Protein AF-A0A535N607-F1 (afdb_monomer)

Mean predicted aligned error: 2.24 Å

Nearest PDB structures (foldseek):
  7bgn-assembly1_A  TM=3.311E-01  e=8.252E+00  Medicago truncatula

Foldseek 3Di:
DLPVVLVVQLVVLLVLLCVLLNPQLVVCCVVPRLVRSQQVQLQVQLVVCCVPPNPVCSVVSSVLSNVLSVVCVVPVDSVVSSVVSSVVVSVVVVVD

Secondary structure (DSSP, 8-state):
-HHHHHHHHHHHHHHHHIIIIIIIHHHHHHHH-HHHHHHHHHHHHHHHHHHHH-TTTHHHHHHHHHHHHHHHHHHS-SHHHHHHHHHHHHHHHTT-

Radius of gyration: 13.16 Å; Cα contacts (8 Å, |Δi|>4): 99; chains: 1; bounding box: 34×26×31 Å

Structure (mmCIF, N/CA/C/O backbone):
data_AF-A0A535N607-F1
#
_entry.id   AF-A0A535N607-F1
#
loop_
_atom_site.group_PDB
_atom_site.id
_atom_site.type_symbol
_atom_site.label_atom_id
_atom_site.label_alt_id
_atom_site.label_comp_id
_atom_site.label_asym_id
_atom_site.label_entity_id
_atom_site.label_seq_id
_atom_site.pdbx_PDB_ins_code
_atom_site.Cartn_x
_atom_site.Cartn_y
_atom_site.Cartn_z
_atom_site.occupancy
_atom_site.B_iso_or_equiv
_atom_site.auth_seq_id
_atom_site.auth_comp_id
_atom_site.auth_asym_id
_atom_site.auth_atom_id
_atom_site.pdbx_PDB_model_num
ATOM 1 N N . ALA A 1 1 ? 15.916 9.781 -16.769 1.00 85.62 1 ALA A N 1
ATOM 2 C CA . ALA A 1 1 ? 14.623 9.063 -16.761 1.00 85.62 1 ALA A CA 1
ATOM 3 C C . ALA A 1 1 ? 14.151 8.734 -15.343 1.00 85.62 1 ALA A C 1
ATOM 5 O O . ALA A 1 1 ? 13.016 9.057 -15.033 1.00 85.62 1 ALA A O 1
ATOM 6 N N . PHE A 1 2 ? 15.008 8.174 -14.477 1.00 93.25 2 PHE A N 1
ATOM 7 C CA . PHE A 1 2 ? 14.617 7.750 -13.125 1.00 93.25 2 PHE A CA 1
ATOM 8 C C . PHE A 1 2 ? 14.002 8.857 -12.254 1.00 93.25 2 PHE A C 1
ATOM 10 O O . PHE A 1 2 ? 12.887 8.685 -11.798 1.00 93.25 2 PHE A O 1
ATOM 17 N N . LEU A 1 3 ? 14.665 10.006 -12.059 1.00 96.56 3 LEU A N 1
ATOM 18 C CA . LEU A 1 3 ? 14.168 11.054 -11.146 1.00 96.56 3 LEU A CA 1
ATOM 19 C C . LEU A 1 3 ? 12.723 11.530 -11.413 1.00 96.56 3 LEU A C 1
ATOM 21 O O . LEU A 1 3 ? 11.932 11.517 -10.471 1.00 96.56 3 LEU A O 1
ATOM 25 N N . PRO A 1 4 ? 12.332 11.929 -12.644 1.00 96.69 4 PRO A N 1
ATOM 26 C CA . PRO A 1 4 ? 10.947 12.330 -12.898 1.00 96.69 4 PRO A CA 1
ATOM 27 C C . PRO A 1 4 ? 9.958 11.170 -12.715 1.00 96.69 4 PRO A C 1
ATOM 29 O O . PRO A 1 4 ? 8.871 11.383 -12.189 1.00 96.69 4 PRO A O 1
ATOM 32 N N . TRP A 1 5 ? 10.339 9.942 -13.081 1.00 96.44 5 TRP A N 1
ATOM 33 C CA . TRP A 1 5 ? 9.516 8.756 -12.836 1.00 96.44 5 TRP A CA 1
ATOM 34 C C . TRP A 1 5 ? 9.356 8.470 -11.333 1.00 96.44 5 TRP A C 1
ATOM 36 O O . TRP A 1 5 ? 8.241 8.265 -10.868 1.00 96.44 5 TRP A O 1
ATOM 46 N N . ALA A 1 6 ? 10.442 8.543 -10.563 1.00 97.38 6 ALA A N 1
ATOM 47 C CA . ALA A 1 6 ? 10.481 8.273 -9.129 1.00 97.38 6 ALA A CA 1
ATOM 48 C C . ALA A 1 6 ? 9.618 9.265 -8.340 1.00 97.38 6 ALA A C 1
ATOM 50 O O . ALA A 1 6 ? 8.941 8.871 -7.391 1.00 97.38 6 ALA A O 1
ATOM 51 N N . ALA A 1 7 ? 9.603 10.536 -8.756 1.00 98.25 7 ALA A N 1
ATOM 52 C CA . ALA A 1 7 ? 8.733 11.557 -8.183 1.00 98.25 7 ALA A CA 1
ATOM 53 C C . ALA A 1 7 ? 7.246 11.277 -8.465 1.00 98.25 7 ALA A C 1
ATOM 55 O O . ALA A 1 7 ? 6.418 11.415 -7.567 1.00 98.25 7 ALA A O 1
ATOM 56 N N . ILE A 1 8 ? 6.907 10.851 -9.689 1.00 98.19 8 ILE A N 1
ATOM 57 C CA . ILE A 1 8 ? 5.533 10.468 -10.046 1.00 98.19 8 ILE A CA 1
ATOM 58 C C . ILE A 1 8 ? 5.108 9.216 -9.273 1.00 98.19 8 ILE A C 1
ATOM 60 O O . ILE A 1 8 ? 4.022 9.213 -8.705 1.00 98.19 8 ILE A O 1
ATOM 64 N N . ALA A 1 9 ? 5.963 8.194 -9.193 1.00 97.25 9 ALA A N 1
ATOM 65 C CA . ALA A 1 9 ? 5.696 6.980 -8.423 1.00 97.25 9 ALA A CA 1
ATOM 66 C C . ALA A 1 9 ? 5.433 7.306 -6.944 1.00 97.25 9 ALA A C 1
ATOM 68 O O . ALA A 1 9 ? 4.409 6.911 -6.403 1.00 97.25 9 ALA A O 1
ATOM 69 N N . ALA A 1 10 ? 6.269 8.144 -6.320 1.00 98.56 10 ALA A N 1
ATOM 70 C CA . ALA A 1 10 ? 6.060 8.581 -4.938 1.00 98.56 10 ALA A CA 1
ATOM 71 C C . ALA A 1 10 ? 4.732 9.338 -4.742 1.00 98.56 10 ALA A C 1
ATOM 73 O O . ALA A 1 10 ? 4.045 9.159 -3.730 1.00 98.56 10 ALA A O 1
ATOM 74 N N . LEU A 1 11 ? 4.349 10.180 -5.708 1.00 98.75 11 LEU A N 1
ATOM 75 C CA . LEU A 1 11 ? 3.062 10.876 -5.692 1.00 98.75 11 LEU A CA 1
ATOM 76 C C . LEU A 1 11 ? 1.893 9.886 -5.790 1.00 98.75 11 LEU A C 1
ATOM 78 O O . LEU A 1 11 ? 0.960 9.973 -4.992 1.00 98.75 11 LEU A O 1
ATOM 82 N N . VAL A 1 12 ? 1.951 8.940 -6.730 1.00 98.44 12 VAL A N 1
ATOM 83 C CA . VAL A 1 12 ? 0.918 7.914 -6.933 1.00 98.44 12 VAL A CA 1
ATOM 84 C C . VAL A 1 12 ? 0.798 7.022 -5.699 1.00 98.44 12 VAL A C 1
ATOM 86 O O . VAL A 1 12 ? -0.291 6.935 -5.137 1.00 98.44 12 VAL A O 1
ATOM 89 N N . ALA A 1 13 ? 1.907 6.487 -5.186 1.00 98.50 13 ALA A N 1
ATOM 90 C CA . ALA A 1 13 ? 1.938 5.694 -3.960 1.00 98.50 13 ALA A CA 1
ATOM 91 C C . ALA A 1 13 ? 1.318 6.453 -2.775 1.00 98.50 13 ALA A C 1
ATOM 93 O O . ALA A 1 13 ? 0.526 5.905 -2.008 1.00 98.50 13 ALA A O 1
ATOM 94 N N . THR A 1 14 ? 1.603 7.751 -2.640 1.00 98.81 14 THR A N 1
ATOM 95 C CA . THR A 1 14 ? 0.998 8.587 -1.592 1.00 98.81 14 THR A CA 1
ATOM 96 C C . THR A 1 14 ? -0.518 8.728 -1.761 1.00 98.81 14 THR A C 1
ATOM 98 O O . THR A 1 14 ? -1.255 8.663 -0.770 1.00 98.81 14 THR A O 1
ATOM 101 N N . LEU A 1 15 ? -1.005 8.915 -2.991 1.00 98.81 15 LEU A N 1
ATOM 102 C CA . LEU A 1 15 ? -2.438 9.017 -3.290 1.00 98.81 15 LEU A CA 1
ATOM 103 C C . LEU A 1 15 ? -3.167 7.692 -3.047 1.00 98.81 15 LEU A C 1
ATOM 105 O O . LEU A 1 15 ? -4.246 7.687 -2.444 1.00 98.81 15 LEU A O 1
ATOM 109 N N . GLU A 1 16 ? -2.569 6.577 -3.456 1.00 98.75 16 GLU A N 1
ATOM 110 C CA . GLU A 1 16 ? -3.098 5.236 -3.218 1.00 98.75 16 GLU A CA 1
ATOM 111 C C . GLU A 1 16 ? -3.184 4.934 -1.724 1.00 98.75 16 GLU A C 1
ATOM 113 O O . GLU A 1 16 ? -4.252 4.583 -1.221 1.00 98.75 16 GLU A O 1
ATOM 118 N N . GLU A 1 17 ? -2.112 5.173 -0.968 1.00 98.81 17 GLU A N 1
ATOM 119 C CA . GLU A 1 17 ? -2.104 4.911 0.470 1.00 98.81 17 GLU A CA 1
ATOM 120 C C . GLU A 1 17 ? -3.030 5.860 1.240 1.00 98.81 17 GLU A C 1
ATOM 122 O O . GLU A 1 17 ? -3.681 5.458 2.208 1.00 98.81 17 GLU A O 1
ATOM 127 N N . THR A 1 18 ? -3.185 7.106 0.795 1.00 98.88 18 THR A N 1
ATOM 128 C CA . THR A 1 18 ? -4.168 8.030 1.381 1.00 98.88 18 THR A CA 1
ATOM 129 C C . THR A 1 18 ? -5.601 7.572 1.112 1.00 98.88 18 THR A C 1
ATOM 131 O O . THR A 1 18 ? -6.442 7.616 2.014 1.00 98.88 18 THR A O 1
ATOM 134 N N . SER A 1 19 ? -5.885 7.075 -0.088 1.00 98.81 19 SER A N 1
ATOM 135 C CA . SER A 1 19 ? -7.210 6.564 -0.449 1.00 98.81 19 SER A CA 1
ATOM 136 C C . SER A 1 19 ? -7.529 5.265 0.295 1.00 98.81 19 SER A C 1
ATOM 138 O O . SER A 1 19 ? -8.549 5.163 0.978 1.00 98.81 19 SER A O 1
ATOM 140 N N . ILE A 1 20 ? -6.624 4.288 0.233 1.00 98.81 20 ILE A N 1
ATOM 141 C CA . ILE A 1 20 ? -6.845 2.938 0.750 1.00 98.81 20 ILE A CA 1
ATOM 142 C C . ILE A 1 20 ? -6.600 2.899 2.262 1.00 98.81 20 ILE A C 1
ATOM 144 O O . ILE A 1 20 ? -7.495 2.555 3.029 1.00 98.81 20 ILE A O 1
ATOM 148 N N . ARG A 1 21 ? -5.409 3.283 2.737 1.00 98.75 21 ARG A N 1
ATOM 149 C CA . ARG A 1 21 ? -5.055 3.201 4.170 1.00 98.75 21 ARG A CA 1
ATOM 150 C C . ARG A 1 21 ? -5.576 4.409 4.933 1.00 98.75 21 ARG A C 1
ATOM 152 O O . ARG A 1 21 ? -5.781 4.326 6.140 1.00 98.75 21 ARG A O 1
ATOM 159 N N . GLY A 1 22 ? -5.804 5.546 4.286 1.00 98.62 22 GLY A N 1
ATOM 160 C CA . GLY A 1 22 ? -6.454 6.699 4.904 1.00 98.62 22 GLY A CA 1
ATOM 161 C C . GLY A 1 22 ? -7.969 6.535 4.971 1.00 98.62 22 GLY A C 1
ATOM 162 O O . GLY A 1 22 ? -8.505 6.349 6.060 1.00 98.62 22 GLY A O 1
ATOM 163 N N . VAL A 1 23 ? -8.660 6.644 3.838 1.00 98.75 23 VAL A N 1
ATOM 164 C CA . VAL A 1 23 ? -10.130 6.728 3.793 1.00 98.75 23 VAL A CA 1
ATOM 165 C C . VAL A 1 23 ? -10.789 5.362 3.982 1.00 98.75 23 VAL A C 1
ATOM 167 O O . VAL A 1 23 ? -11.514 5.172 4.960 1.00 98.75 23 VAL A O 1
ATOM 170 N N . LEU A 1 24 ? -10.509 4.405 3.093 1.00 98.69 24 LEU A N 1
ATOM 171 C CA . LEU A 1 24 ? -11.179 3.100 3.070 1.00 98.69 24 LEU A CA 1
ATOM 172 C C . LEU A 1 24 ? -10.925 2.295 4.352 1.00 98.69 24 LEU A C 1
ATOM 174 O O . LEU A 1 24 ? -11.859 1.767 4.951 1.00 98.69 24 LEU A O 1
ATOM 178 N N . TYR A 1 25 ? -9.673 2.253 4.813 1.00 98.69 25 TYR A N 1
ATOM 179 C CA . TYR A 1 25 ? -9.301 1.567 6.047 1.00 98.69 25 TYR A CA 1
ATOM 180 C C . TYR A 1 25 ? -10.025 2.157 7.258 1.00 98.69 25 TYR A C 1
ATOM 182 O O . TYR A 1 25 ? -10.530 1.399 8.074 1.00 98.69 25 TYR A O 1
ATOM 190 N N . ARG A 1 26 ? -10.090 3.493 7.406 1.00 98.50 26 ARG A N 1
ATOM 191 C CA . ARG A 1 26 ? -10.774 4.109 8.560 1.00 98.50 26 ARG A CA 1
ATOM 192 C C . ARG A 1 26 ? -12.258 3.765 8.583 1.00 98.50 26 ARG A C 1
ATOM 194 O O . ARG A 1 26 ? -12.774 3.489 9.658 1.00 98.50 26 ARG A O 1
ATOM 201 N N . HIS A 1 27 ? -12.906 3.774 7.419 1.00 98.56 27 HIS A N 1
ATOM 202 C CA . HIS A 1 27 ? -14.309 3.395 7.300 1.00 98.56 27 HIS A CA 1
ATOM 203 C C . HIS A 1 27 ? -14.527 1.954 7.780 1.00 98.56 27 HIS A C 1
ATOM 205 O O . HIS A 1 27 ? -15.228 1.734 8.762 1.00 98.56 27 HIS A O 1
ATOM 211 N N . TRP A 1 28 ? -13.839 0.979 7.182 1.00 98.62 28 TRP A N 1
ATOM 212 C CA . TRP A 1 28 ? -14.022 -0.428 7.549 1.00 98.62 28 TRP A CA 1
ATOM 213 C C . TRP A 1 28 ? -13.503 -0.785 8.939 1.00 98.62 28 TRP A C 1
ATOM 215 O O . TRP A 1 28 ? -14.059 -1.669 9.581 1.00 98.62 28 TRP A O 1
ATOM 225 N N . ALA A 1 29 ? -12.476 -0.095 9.436 1.00 98.50 29 ALA A N 1
ATOM 226 C CA . ALA A 1 29 ? -11.999 -0.301 10.798 1.00 98.50 29 ALA A CA 1
ATOM 227 C C . ALA A 1 29 ? -13.049 0.134 11.830 1.00 98.50 29 ALA A C 1
ATOM 229 O O . ALA A 1 29 ? -13.170 -0.522 12.861 1.00 98.50 29 ALA A O 1
ATOM 230 N N . GLY A 1 30 ? -13.801 1.205 11.547 1.00 98.19 30 GLY A N 1
ATOM 231 C CA . GLY A 1 30 ? -14.908 1.663 12.389 1.00 98.19 30 GLY A CA 1
ATOM 232 C C . GLY A 1 30 ? -16.143 0.765 12.305 1.00 98.19 30 GLY A C 1
ATOM 233 O O . GLY A 1 30 ? -16.731 0.460 13.335 1.00 98.19 30 GLY A O 1
ATOM 234 N N . GLU A 1 31 ? -16.499 0.307 11.103 1.00 98.19 31 GLU A N 1
ATOM 235 C CA . GLU A 1 31 ? -17.716 -0.490 10.875 1.00 98.19 31 GLU A CA 1
ATOM 236 C C . GLU A 1 31 ? -17.552 -1.981 11.220 1.00 98.19 31 GLU A C 1
ATOM 238 O O . GLU A 1 31 ? -18.462 -2.605 11.757 1.00 98.19 31 GLU A O 1
ATOM 243 N N . ALA A 1 32 ? -16.399 -2.576 10.897 1.00 98.12 32 ALA A N 1
ATOM 244 C CA . ALA A 1 32 ? -16.199 -4.030 10.913 1.00 98.12 32 ALA A CA 1
ATOM 245 C C . ALA A 1 32 ? -14.857 -4.479 11.529 1.00 98.12 32 ALA A C 1
ATOM 247 O O . ALA A 1 32 ? -14.548 -5.672 11.568 1.00 98.12 32 ALA A O 1
ATOM 248 N N . GLY A 1 33 ? -14.054 -3.538 12.030 1.00 98.44 33 GLY A N 1
ATOM 249 C CA . GLY A 1 33 ? -12.798 -3.809 12.720 1.00 98.44 33 GLY A CA 1
ATOM 250 C C . GLY A 1 33 ? -11.560 -3.903 11.821 1.00 98.44 33 GLY A C 1
ATOM 251 O O . GLY A 1 33 ? -11.609 -3.961 10.591 1.00 98.44 33 GLY A O 1
ATOM 252 N N . THR A 1 34 ? -10.398 -3.914 12.477 1.00 98.56 34 THR A N 1
ATOM 253 C CA . THR A 1 34 ? -9.072 -3.825 11.843 1.00 98.56 34 THR A CA 1
ATOM 254 C C . THR A 1 34 ? -8.805 -4.923 10.814 1.00 98.56 34 THR A C 1
ATOM 256 O O . THR A 1 34 ? -8.289 -4.632 9.739 1.00 98.56 34 THR A O 1
ATOM 259 N N . LEU A 1 35 ? -9.158 -6.179 11.110 1.00 98.69 35 LEU A N 1
ATOM 260 C CA . LEU A 1 35 ? -8.891 -7.294 10.196 1.00 98.69 35 LEU A CA 1
ATOM 261 C C . LEU A 1 35 ? -9.636 -7.124 8.864 1.00 98.69 35 LEU A C 1
ATOM 263 O O . LEU A 1 35 ? -9.042 -7.307 7.802 1.00 98.69 35 LEU A O 1
ATOM 267 N N . VAL A 1 36 ? -10.907 -6.715 8.914 1.00 98.75 36 VAL A N 1
ATOM 268 C CA . VAL A 1 36 ? -11.712 -6.459 7.711 1.00 98.75 36 VAL A CA 1
ATOM 269 C C . VAL A 1 36 ? -11.120 -5.304 6.909 1.00 98.75 36 VAL A C 1
ATOM 271 O O . VAL A 1 36 ? -10.945 -5.431 5.700 1.00 98.75 36 VAL A O 1
ATOM 274 N N . ALA A 1 37 ? -10.719 -4.217 7.573 1.00 98.75 37 ALA A N 1
ATOM 275 C CA . ALA A 1 37 ? -10.065 -3.086 6.918 1.00 98.75 37 ALA A CA 1
ATOM 276 C C . ALA A 1 37 ? -8.777 -3.484 6.173 1.00 98.75 37 ALA A C 1
ATOM 278 O O . ALA A 1 37 ? -8.532 -3.003 5.064 1.00 98.75 37 ALA A O 1
ATOM 279 N N . ILE A 1 38 ? -7.972 -4.382 6.754 1.00 98.88 38 ILE A N 1
ATOM 280 C CA . ILE A 1 38 ? -6.750 -4.907 6.130 1.00 98.88 38 ILE A CA 1
ATOM 281 C C . ILE A 1 38 ? -7.089 -5.754 4.900 1.00 98.88 38 ILE A C 1
ATOM 283 O O . ILE A 1 38 ? -6.525 -5.518 3.833 1.00 98.88 38 ILE A O 1
ATOM 287 N N . ILE A 1 39 ? -8.014 -6.711 5.029 1.00 98.88 39 ILE A N 1
ATOM 288 C CA . ILE A 1 39 ? -8.378 -7.629 3.939 1.00 98.88 39 ILE A CA 1
ATOM 289 C C . ILE A 1 39 ? -8.992 -6.862 2.764 1.00 98.88 39 ILE A C 1
ATOM 291 O O . ILE A 1 39 ? -8.577 -7.050 1.622 1.00 98.88 39 ILE A O 1
ATOM 295 N N . VAL A 1 40 ? -9.939 -5.959 3.033 1.00 98.81 40 VAL A N 1
ATOM 296 C CA . VAL A 1 40 ? -10.583 -5.144 1.994 1.00 98.81 40 VAL A CA 1
ATOM 297 C C . VAL A 1 40 ? -9.568 -4.219 1.323 1.00 98.81 40 VAL A C 1
ATOM 299 O O . VAL A 1 40 ? -9.535 -4.134 0.097 1.00 98.81 40 VAL A O 1
ATOM 302 N N . GLY A 1 41 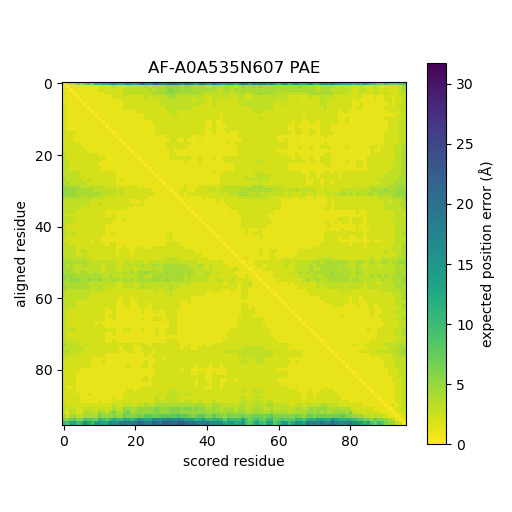? -8.700 -3.563 2.100 1.00 98.81 41 GLY A N 1
ATOM 303 C CA . GLY A 1 41 ? -7.643 -2.715 1.550 1.00 98.81 41 G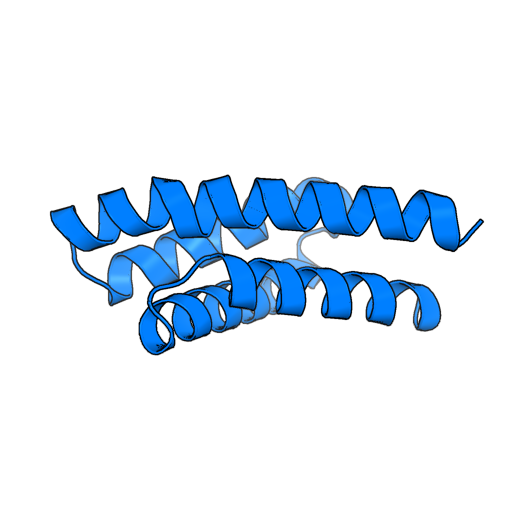LY A CA 1
ATOM 304 C C . GLY A 1 41 ? -6.658 -3.486 0.666 1.00 98.81 41 GLY A C 1
ATOM 305 O O . GLY A 1 41 ? -6.273 -2.991 -0.391 1.00 98.81 41 GLY A O 1
ATOM 306 N N . ALA A 1 42 ? -6.288 -4.708 1.058 1.00 98.81 42 ALA A N 1
ATOM 307 C CA . ALA A 1 42 ? -5.425 -5.577 0.262 1.00 98.81 42 ALA A CA 1
ATOM 308 C C . ALA A 1 42 ? -6.098 -6.043 -1.036 1.00 98.81 42 ALA A C 1
ATOM 310 O O . ALA A 1 42 ? -5.466 -6.026 -2.090 1.00 98.81 42 ALA A O 1
ATOM 311 N N . ALA A 1 43 ? -7.384 -6.397 -0.979 1.00 98.75 43 ALA A N 1
ATOM 312 C CA . ALA A 1 43 ? -8.153 -6.777 -2.159 1.00 98.75 43 ALA A CA 1
ATOM 313 C C . ALA A 1 43 ? -8.265 -5.617 -3.159 1.00 98.75 43 ALA A C 1
ATOM 315 O O . ALA A 1 43 ? -7.991 -5.804 -4.341 1.00 98.75 43 ALA A O 1
ATOM 316 N N . VAL A 1 44 ? -8.600 -4.408 -2.691 1.00 98.75 44 VAL A N 1
ATOM 317 C CA . VAL A 1 44 ? -8.646 -3.210 -3.546 1.00 98.75 44 VAL A CA 1
ATOM 318 C C . VAL A 1 44 ? -7.283 -2.940 -4.174 1.00 98.75 44 VAL A C 1
ATOM 320 O O . VAL A 1 44 ? -7.215 -2.730 -5.381 1.00 98.75 44 VAL A O 1
ATOM 323 N N . PHE A 1 45 ? -6.206 -3.005 -3.388 1.00 98.62 45 PHE A N 1
ATOM 324 C CA . PHE A 1 45 ? -4.847 -2.815 -3.891 1.00 98.62 45 PHE A CA 1
ATOM 325 C C . PHE A 1 45 ? -4.501 -3.808 -5.010 1.00 98.62 45 PHE A C 1
ATOM 327 O O . PHE A 1 45 ? -4.036 -3.399 -6.067 1.00 98.62 45 PHE A O 1
ATOM 334 N N . ALA A 1 46 ? -4.790 -5.098 -4.833 1.00 98.38 46 ALA A N 1
ATOM 335 C CA . ALA A 1 46 ? -4.536 -6.094 -5.872 1.00 98.38 46 ALA A CA 1
ATOM 336 C C . ALA A 1 46 ? -5.396 -5.871 -7.130 1.00 98.38 46 ALA A C 1
ATOM 338 O O . ALA A 1 46 ? -4.924 -6.024 -8.255 1.00 98.38 46 ALA A O 1
ATOM 339 N N . LEU A 1 47 ? -6.661 -5.479 -6.959 1.00 98.50 47 LEU A N 1
ATOM 340 C CA . LEU A 1 47 ? -7.584 -5.273 -8.075 1.00 98.50 47 LEU A CA 1
ATOM 341 C C . LEU A 1 47 ? -7.229 -4.057 -8.938 1.00 98.50 47 LEU A C 1
ATOM 343 O O . LEU A 1 47 ? -7.374 -4.136 -10.156 1.00 98.50 47 LEU A O 1
ATOM 347 N N . ILE A 1 48 ? -6.751 -2.952 -8.353 1.00 97.88 48 ILE A N 1
ATOM 348 C CA . ILE A 1 48 ? -6.355 -1.771 -9.145 1.00 97.88 48 ILE A CA 1
ATOM 349 C C . ILE A 1 48 ? -5.096 -2.029 -9.989 1.00 97.88 48 ILE A C 1
ATOM 351 O O . ILE A 1 48 ? -4.926 -1.408 -11.036 1.00 97.88 48 ILE A O 1
ATOM 355 N N . HIS A 1 49 ? -4.257 -2.981 -9.574 1.00 97.19 49 HIS A N 1
ATOM 356 C CA . HIS A 1 49 ? -3.031 -3.365 -10.274 1.00 97.19 49 HIS A CA 1
ATOM 357 C C . HIS A 1 49 ? -3.251 -4.424 -11.363 1.00 97.19 49 HIS A C 1
ATOM 359 O O . HIS A 1 49 ? -2.468 -4.511 -12.315 1.00 97.19 49 HIS A O 1
ATOM 365 N N . LEU A 1 50 ? -4.354 -5.174 -11.286 1.00 97.56 50 LEU A N 1
ATOM 366 C CA . LEU A 1 50 ? -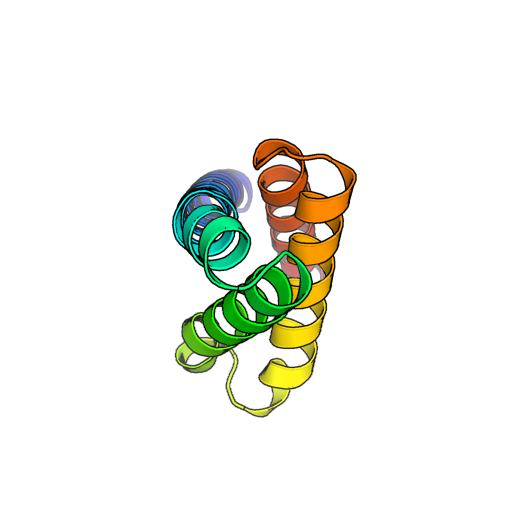4.693 -6.244 -12.225 1.00 97.56 50 LEU A CA 1
ATOM 367 C C . LEU A 1 50 ? -4.579 -5.847 -13.714 1.00 97.56 50 LEU A C 1
ATOM 369 O O . LEU A 1 50 ? -3.983 -6.622 -14.465 1.00 97.56 50 LEU A O 1
ATOM 373 N N . PRO A 1 51 ? -5.070 -4.679 -14.186 1.00 97.12 51 PRO A N 1
ATOM 374 C CA . PRO A 1 51 ? -4.978 -4.317 -15.604 1.00 97.12 51 PRO A CA 1
ATOM 375 C C . PRO A 1 51 ? -3.541 -4.166 -16.114 1.00 97.12 51 PRO A C 1
ATOM 377 O O . PRO A 1 51 ? -3.302 -4.307 -17.312 1.00 97.12 51 PRO A O 1
ATOM 380 N N . ARG A 1 52 ? -2.591 -3.858 -15.221 1.00 94.06 52 ARG A N 1
ATOM 381 C CA . ARG A 1 52 ? -1.190 -3.639 -15.580 1.00 94.06 52 ARG A CA 1
ATOM 382 C C . ARG A 1 52 ? -0.314 -4.867 -15.350 1.00 94.06 52 ARG A C 1
ATOM 384 O O . ARG A 1 52 ? 0.539 -5.136 -16.193 1.00 94.06 52 ARG A O 1
ATOM 391 N N . TYR A 1 53 ? -0.502 -5.585 -14.244 1.00 92.75 53 TYR A N 1
ATOM 392 C CA . TYR A 1 53 ? 0.368 -6.706 -13.863 1.00 92.75 53 TYR A CA 1
ATOM 393 C C . TYR A 1 53 ? -0.231 -8.091 -14.148 1.00 92.75 53 TYR A C 1
ATOM 395 O O . TYR A 1 53 ? 0.494 -9.085 -14.192 1.00 92.75 53 TYR A O 1
ATOM 403 N N . GLY A 1 54 ? -1.534 -8.168 -14.430 1.00 96.25 54 GLY A N 1
ATOM 404 C CA . GLY A 1 54 ? -2.219 -9.408 -14.783 1.00 96.25 54 GLY A CA 1
ATOM 405 C C . GLY A 1 54 ? -2.449 -10.357 -13.600 1.00 96.25 54 GLY A C 1
ATOM 406 O O . GLY A 1 54 ? -2.019 -10.129 -12.472 1.00 96.25 54 GLY A O 1
ATOM 407 N N . LEU A 1 55 ? -3.154 -11.462 -13.866 1.00 97.12 55 LEU A N 1
ATOM 408 C CA . LEU A 1 55 ? -3.580 -12.412 -12.827 1.00 97.12 55 LEU A CA 1
ATOM 409 C C . LEU A 1 55 ? -2.411 -13.085 -12.093 1.00 97.12 55 LEU A C 1
ATOM 411 O O . LEU A 1 55 ? -2.537 -13.406 -10.915 1.00 97.12 55 LEU A O 1
ATOM 415 N N . GLY A 1 56 ? -1.277 -13.289 -12.772 1.00 96.00 56 GLY A N 1
ATOM 416 C CA . GLY A 1 56 ? -0.099 -13.929 -12.182 1.00 96.00 56 GLY A CA 1
ATOM 417 C C . GLY A 1 56 ? 0.547 -13.112 -11.058 1.00 96.00 56 GLY A C 1
ATOM 418 O O . GLY A 1 56 ? 1.125 -13.698 -10.147 1.00 96.00 56 GLY A O 1
ATOM 419 N N . ALA A 1 57 ? 0.412 -11.783 -11.092 1.00 94.94 57 ALA A N 1
ATOM 420 C CA . ALA A 1 57 ? 0.957 -10.888 -10.073 1.00 94.94 57 ALA A CA 1
ATOM 421 C C . ALA A 1 57 ? 0.027 -10.702 -8.864 1.00 94.94 57 ALA A C 1
ATOM 423 O O . ALA A 1 57 ? 0.496 -10.337 -7.788 1.00 94.94 57 ALA A O 1
ATOM 424 N N . MET A 1 58 ? -1.267 -11.030 -8.989 1.00 96.25 58 MET A N 1
ATOM 425 C CA . MET A 1 58 ? -2.249 -10.792 -7.925 1.00 96.25 58 MET A CA 1
ATOM 426 C C . MET A 1 58 ? -1.873 -11.362 -6.548 1.00 96.25 58 MET A C 1
ATOM 428 O O . MET A 1 58 ? -2.139 -10.676 -5.560 1.00 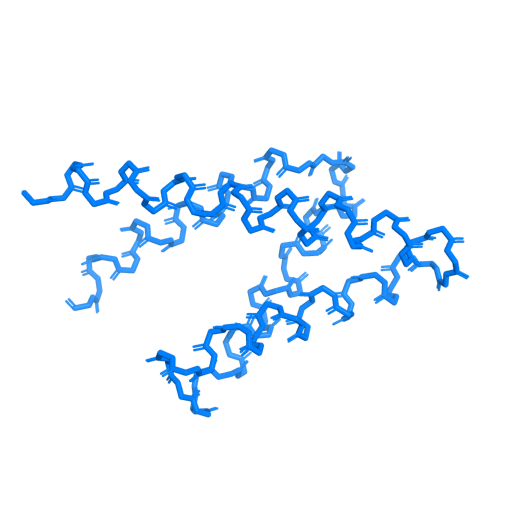96.25 58 MET A O 1
ATOM 432 N N . PRO A 1 59 ? -1.269 -12.564 -6.412 1.00 97.81 59 PRO A N 1
ATOM 433 C CA . PRO A 1 59 ? -0.835 -13.048 -5.103 1.00 97.81 59 PRO A CA 1
ATOM 434 C C . PRO A 1 59 ? 0.200 -12.130 -4.440 1.00 97.81 59 PRO A C 1
ATOM 436 O O . PRO A 1 59 ? 0.131 -11.904 -3.232 1.00 97.81 59 PRO A O 1
ATOM 439 N N . LEU A 1 60 ? 1.129 -11.576 -5.226 1.00 96.56 60 LEU A N 1
ATOM 440 C CA . LEU A 1 60 ? 2.121 -10.621 -4.742 1.00 96.56 60 LEU A CA 1
ATOM 441 C C . LEU A 1 60 ? 1.458 -9.290 -4.382 1.00 96.56 60 LEU A C 1
ATOM 443 O O . LEU A 1 60 ? 1.675 -8.796 -3.278 1.00 96.56 60 LEU A O 1
ATOM 447 N N . ASP A 1 61 ? 0.599 -8.754 -5.251 1.00 97.75 61 ASP A N 1
ATOM 448 C CA . ASP A 1 61 ? -0.093 -7.485 -4.995 1.00 97.75 61 ASP A CA 1
ATOM 449 C C . ASP A 1 61 ? -0.974 -7.572 -3.738 1.00 97.75 61 ASP A C 1
ATOM 451 O O . ASP A 1 61 ? -0.986 -6.666 -2.901 1.00 97.75 61 ASP A O 1
ATOM 455 N N . ALA A 1 62 ? -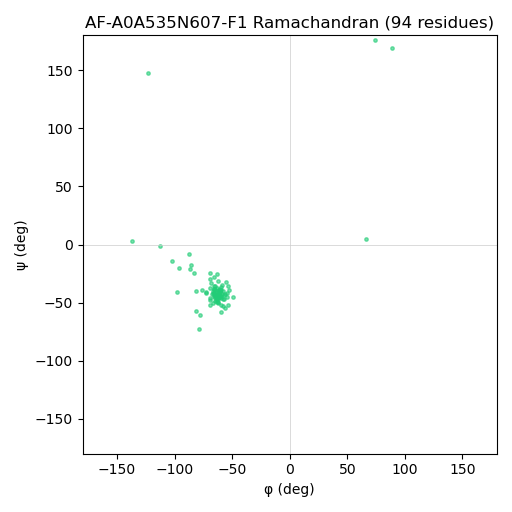1.663 -8.700 -3.537 1.00 98.38 62 ALA A N 1
ATOM 456 C CA . ALA A 1 62 ? -2.435 -8.954 -2.326 1.00 98.38 62 ALA A CA 1
ATOM 457 C C . ALA A 1 62 ? -1.532 -9.044 -1.085 1.00 98.38 62 ALA A C 1
ATOM 459 O O . ALA A 1 62 ? -1.857 -8.456 -0.052 1.00 98.38 62 ALA A O 1
ATOM 460 N N . ALA A 1 63 ? -0.388 -9.730 -1.170 1.00 98.56 63 ALA A N 1
ATOM 461 C CA . ALA A 1 63 ? 0.564 -9.834 -0.065 1.00 98.56 63 ALA A CA 1
ATOM 462 C C . ALA A 1 63 ? 1.156 -8.468 0.324 1.00 98.56 63 ALA A C 1
ATOM 464 O O . ALA A 1 63 ? 1.202 -8.136 1.511 1.00 98.56 63 ALA A O 1
ATOM 465 N N . VAL A 1 64 ? 1.533 -7.641 -0.657 1.00 98.31 64 VAL A N 1
ATOM 466 C CA . VAL A 1 64 ? 1.953 -6.247 -0.437 1.00 98.31 64 VAL A CA 1
ATOM 467 C C . VAL A 1 64 ? 0.818 -5.454 0.208 1.00 98.31 64 VAL A C 1
ATOM 469 O O . VAL A 1 64 ? 1.021 -4.759 1.205 1.00 98.31 64 VAL A O 1
ATOM 472 N N . GLY A 1 65 ? -0.408 -5.625 -0.289 1.00 98.69 65 GLY A N 1
ATOM 473 C CA . GLY A 1 65 ? -1.590 -4.986 0.264 1.00 98.69 65 GLY A CA 1
ATOM 474 C C . GLY A 1 65 ? -1.837 -5.331 1.741 1.00 98.69 65 GLY A C 1
ATOM 475 O O . GLY A 1 65 ? -2.141 -4.437 2.542 1.00 98.69 65 GLY A O 1
ATOM 476 N N . LEU A 1 66 ? -1.661 -6.602 2.116 1.00 98.88 66 LEU A N 1
ATOM 477 C CA . LEU A 1 66 ? -1.746 -7.075 3.500 1.00 98.88 66 LEU A CA 1
ATOM 478 C C . LEU A 1 66 ? -0.620 -6.492 4.359 1.00 98.88 66 LEU A C 1
ATOM 480 O O . LEU A 1 66 ? -0.888 -6.024 5.465 1.00 98.88 66 LEU A O 1
ATOM 484 N N . ALA A 1 67 ? 0.615 -6.464 3.851 1.00 98.81 67 ALA A N 1
ATOM 485 C CA . ALA A 1 67 ? 1.763 -5.908 4.563 1.00 98.81 67 ALA A CA 1
ATOM 486 C C . ALA A 1 67 ? 1.575 -4.413 4.873 1.00 98.81 67 ALA A C 1
ATOM 488 O O . ALA A 1 67 ? 1.763 -3.991 6.014 1.00 98.81 67 ALA A O 1
ATOM 489 N N . LEU A 1 68 ? 1.117 -3.621 3.898 1.00 98.88 68 LEU A N 1
ATOM 490 C CA . LEU A 1 68 ? 0.809 -2.199 4.087 1.00 98.88 68 LEU A CA 1
ATOM 491 C C . LEU A 1 68 ? -0.379 -1.991 5.041 1.00 98.88 68 LEU A C 1
ATOM 493 O O . LEU A 1 68 ? -0.355 -1.097 5.887 1.00 98.88 68 LEU A O 1
ATOM 497 N N . GLY A 1 69 ? -1.408 -2.843 4.965 1.00 98.81 69 GLY A N 1
ATOM 498 C CA . GLY A 1 69 ? -2.516 -2.843 5.925 1.00 98.81 69 GLY A CA 1
ATOM 499 C C . GLY A 1 69 ? -2.059 -3.144 7.358 1.00 98.81 69 GLY A C 1
ATOM 500 O O . GLY A 1 69 ? -2.453 -2.446 8.293 1.00 98.81 69 GLY A O 1
ATOM 501 N N . GLY A 1 70 ? -1.176 -4.128 7.534 1.00 98.81 70 GLY A N 1
ATOM 502 C CA . GLY A 1 70 ? -0.554 -4.451 8.818 1.00 98.81 70 GLY A CA 1
ATOM 503 C C . GLY A 1 70 ? 0.323 -3.313 9.340 1.00 98.81 70 GLY A C 1
ATOM 504 O O . GLY A 1 70 ? 0.205 -2.929 10.501 1.00 98.81 70 GLY A O 1
ATOM 505 N N . LEU A 1 71 ? 1.130 -2.691 8.476 1.00 98.81 71 LEU A N 1
ATOM 506 C CA . LEU A 1 71 ? 1.928 -1.516 8.829 1.00 98.81 71 LEU A CA 1
ATOM 507 C C . LEU A 1 71 ? 1.042 -0.352 9.290 1.00 98.81 71 LEU A C 1
ATOM 509 O O . LEU A 1 71 ? 1.364 0.328 10.270 1.00 98.81 71 LEU A O 1
ATOM 513 N N . ARG A 1 72 ? -0.109 -0.148 8.640 1.00 98.75 72 ARG A N 1
ATOM 514 C CA . ARG A 1 72 ? -1.106 0.822 9.094 1.00 98.75 72 ARG A CA 1
ATOM 515 C C . ARG A 1 72 ? -1.669 0.454 10.467 1.00 98.75 72 ARG A C 1
ATOM 517 O O . ARG A 1 72 ? -1.778 1.338 11.315 1.00 98.75 72 ARG A O 1
ATOM 524 N N . ALA A 1 73 ? -2.012 -0.808 10.702 1.00 98.69 73 ALA A N 1
ATOM 525 C CA . ALA A 1 73 ? -2.526 -1.257 11.994 1.00 98.69 73 ALA A CA 1
ATOM 526 C C . ALA A 1 73 ? -1.506 -1.061 13.129 1.00 98.69 73 ALA A C 1
ATOM 528 O O . ALA A 1 73 ? -1.879 -0.623 14.213 1.00 98.69 73 ALA A O 1
ATOM 529 N N . LEU A 1 74 ? -0.222 -1.313 12.860 1.00 98.69 74 LEU A N 1
ATOM 530 C CA . LEU A 1 74 ? 0.866 -1.160 13.830 1.00 98.69 74 LEU A CA 1
ATOM 531 C C . LEU A 1 74 ? 1.200 0.306 14.131 1.00 98.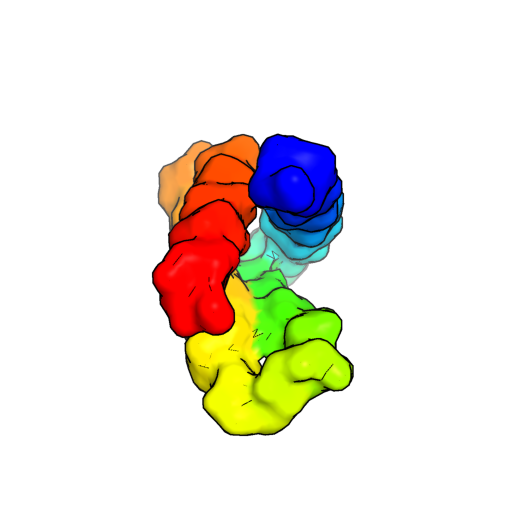69 74 LEU A C 1
ATOM 533 O O . LEU A 1 74 ? 1.469 0.661 15.274 1.00 98.69 74 LEU A O 1
ATOM 537 N N . THR A 1 75 ? 1.215 1.164 13.109 1.00 98.56 75 THR A N 1
ATOM 538 C CA . THR A 1 75 ? 1.690 2.553 13.250 1.00 98.56 75 THR A CA 1
ATOM 539 C C . THR A 1 75 ? 0.572 3.566 13.481 1.00 98.56 75 THR A C 1
ATOM 541 O O . THR A 1 75 ? 0.839 4.692 13.901 1.00 98.56 75 THR A O 1
ATOM 544 N N . GLY A 1 76 ? -0.669 3.222 13.130 1.00 98.38 76 GLY A N 1
ATOM 545 C CA . GLY A 1 76 ? -1.806 4.141 13.113 1.00 98.38 76 GLY A CA 1
ATOM 546 C C . GLY A 1 76 ? -1.709 5.257 12.063 1.00 98.38 76 GLY A C 1
ATOM 547 O O . GLY A 1 76 ? -2.572 6.135 12.031 1.00 98.38 76 GLY A O 1
ATOM 548 N N . ARG A 1 77 ? -0.687 5.258 11.193 1.00 98.50 77 ARG A N 1
ATOM 549 C CA . ARG A 1 77 ? -0.359 6.375 10.287 1.00 98.50 77 ARG A CA 1
ATOM 550 C C . ARG A 1 77 ? -0.335 5.936 8.821 1.00 98.50 77 ARG A C 1
ATOM 552 O O . ARG A 1 77 ? 0.036 4.813 8.506 1.00 98.50 77 ARG A O 1
ATOM 559 N N . VAL A 1 78 ? -0.713 6.839 7.908 1.00 98.69 78 VAL A N 1
ATOM 560 C CA . VAL A 1 78 ? -0.599 6.617 6.446 1.00 98.69 78 VAL A CA 1
ATOM 561 C C . VAL A 1 78 ? 0.845 6.775 5.971 1.00 98.69 78 VAL A C 1
ATOM 563 O O . VAL A 1 78 ? 1.299 6.002 5.138 1.00 98.69 78 VAL A O 1
ATOM 566 N N . LEU A 1 79 ? 1.577 7.753 6.518 1.00 98.69 79 LEU A N 1
ATOM 567 C CA . LEU A 1 79 ? 2.906 8.123 6.023 1.00 98.69 79 LEU A CA 1
ATOM 568 C C . LEU A 1 79 ? 3.902 6.944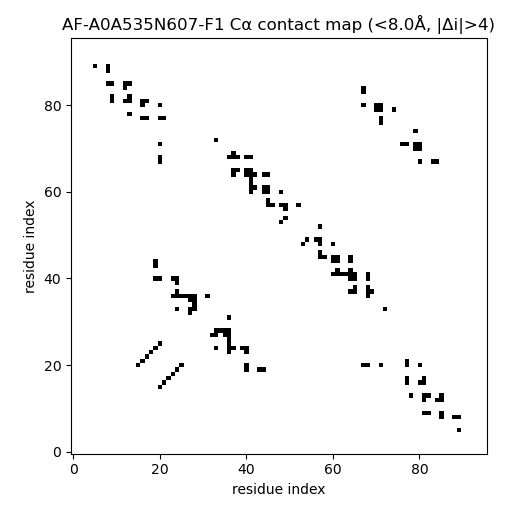 5.958 1.00 98.69 79 LEU A C 1
ATOM 570 O O . LEU A 1 79 ? 4.536 6.798 4.918 1.00 98.69 79 LEU A O 1
ATOM 574 N N . PRO A 1 80 ? 4.021 6.062 6.975 1.00 98.69 80 PRO A N 1
ATOM 575 C CA . PRO A 1 80 ? 4.888 4.886 6.870 1.00 98.69 80 PRO A CA 1
ATOM 576 C C . PRO A 1 80 ? 4.518 3.956 5.708 1.00 98.69 80 PRO A C 1
ATOM 578 O O . PRO A 1 80 ? 5.406 3.392 5.079 1.00 98.69 80 PRO A O 1
ATOM 581 N N . CYS A 1 81 ? 3.225 3.830 5.395 1.00 98.81 81 CYS A N 1
ATOM 582 C CA . CYS A 1 81 ? 2.747 3.019 4.275 1.00 98.81 81 CYS A CA 1
ATOM 583 C C . CYS A 1 81 ? 3.140 3.654 2.937 1.00 98.81 81 CYS A C 1
ATOM 585 O O . CYS A 1 81 ? 3.693 2.968 2.086 1.00 98.81 81 CYS A O 1
ATOM 587 N N . ALA A 1 82 ? 2.945 4.970 2.785 1.00 98.75 82 ALA A N 1
ATOM 588 C CA . ALA A 1 82 ? 3.342 5.701 1.579 1.00 98.75 82 ALA A CA 1
ATOM 589 C C . ALA A 1 82 ? 4.856 5.615 1.323 1.00 98.75 82 ALA A C 1
ATOM 591 O O . ALA A 1 82 ? 5.279 5.408 0.188 1.00 98.75 82 ALA A O 1
ATOM 592 N N . VAL A 1 83 ? 5.674 5.710 2.379 1.00 98.75 83 VAL A N 1
ATOM 593 C CA . VAL A 1 83 ? 7.132 5.533 2.282 1.00 98.75 83 VAL A CA 1
ATOM 594 C C . VAL A 1 83 ? 7.487 4.101 1.880 1.00 98.75 83 VAL A C 1
ATOM 596 O O . VAL A 1 83 ? 8.270 3.918 0.954 1.00 98.75 83 VAL A O 1
ATOM 599 N N . ALA A 1 84 ? 6.907 3.090 2.534 1.00 98.62 84 ALA A N 1
ATOM 600 C CA . ALA A 1 84 ? 7.180 1.687 2.219 1.00 98.62 84 ALA A CA 1
ATOM 601 C C . ALA A 1 84 ? 6.799 1.334 0.772 1.00 98.62 84 ALA A C 1
ATOM 603 O O . ALA A 1 84 ? 7.579 0.694 0.072 1.00 98.62 84 ALA A O 1
ATOM 604 N N . HIS A 1 85 ? 5.639 1.806 0.316 1.00 98.56 85 HIS A N 1
ATOM 605 C CA . HIS A 1 85 ? 5.173 1.634 -1.054 1.00 98.56 85 HIS A CA 1
ATOM 606 C C . HIS A 1 85 ? 6.109 2.337 -2.053 1.00 98.56 85 HIS A C 1
ATOM 608 O O . HIS A 1 85 ? 6.623 1.696 -2.961 1.00 98.56 85 HIS A O 1
ATOM 614 N N . THR A 1 86 ? 6.457 3.605 -1.813 1.00 98.50 86 THR A N 1
ATOM 615 C CA . THR A 1 86 ? 7.402 4.352 -2.666 1.00 98.50 86 THR A CA 1
ATOM 616 C C . THR A 1 86 ? 8.753 3.638 -2.798 1.00 98.50 86 THR A C 1
ATOM 618 O O . THR A 1 86 ? 9.319 3.557 -3.886 1.00 98.50 86 THR A O 1
ATOM 621 N N . VAL A 1 87 ? 9.286 3.104 -1.693 1.00 98.00 87 VAL A N 1
ATOM 622 C CA . VAL A 1 87 ? 10.548 2.349 -1.705 1.00 98.00 87 VAL A CA 1
ATOM 623 C C . VAL A 1 87 ? 10.410 1.051 -2.502 1.00 98.00 87 VAL A C 1
ATOM 625 O O . VAL A 1 87 ? 11.341 0.694 -3.224 1.00 98.00 87 VAL A O 1
ATOM 628 N N . ALA A 1 88 ? 9.270 0.361 -2.404 1.00 96.00 88 ALA A N 1
ATOM 629 C CA . ALA A 1 88 ? 8.999 -0.837 -3.193 1.00 96.00 88 ALA A CA 1
ATOM 630 C C . ALA A 1 88 ? 8.969 -0.525 -4.698 1.00 96.00 88 ALA A C 1
ATOM 632 O O . ALA A 1 88 ? 9.640 -1.216 -5.466 1.00 96.00 88 ALA A O 1
ATOM 633 N N . ASP A 1 89 ? 8.296 0.557 -5.102 1.00 95.56 89 ASP A N 1
ATOM 634 C CA . ASP A 1 89 ? 8.259 1.009 -6.496 1.00 95.56 89 ASP A CA 1
ATOM 635 C C . ASP A 1 89 ? 9.662 1.316 -7.012 1.00 95.56 89 ASP A C 1
ATOM 637 O O . ASP A 1 89 ? 10.094 0.789 -8.038 1.00 95.56 89 ASP A O 1
ATOM 641 N N . TRP A 1 90 ? 10.415 2.143 -6.281 1.00 96.50 90 TRP A N 1
ATOM 642 C CA . TRP A 1 90 ? 11.782 2.488 -6.665 1.00 96.50 90 TRP A CA 1
ATOM 643 C C . TRP A 1 90 ? 12.684 1.264 -6.741 1.00 96.50 90 TRP A C 1
ATOM 645 O O . TRP A 1 90 ? 13.535 1.202 -7.621 1.00 96.50 90 TRP A O 1
ATOM 655 N N . GLY A 1 91 ? 12.488 0.290 -5.851 1.00 94.44 91 GLY A N 1
ATOM 656 C CA . GLY A 1 91 ? 13.141 -1.007 -5.933 1.00 94.44 91 GLY A CA 1
ATOM 657 C C . GLY A 1 91 ? 12.830 -1.693 -7.259 1.00 94.44 91 GLY A C 1
ATOM 658 O O . GLY A 1 91 ? 13.760 -2.039 -7.983 1.00 94.44 91 GLY A O 1
ATOM 659 N N . ALA A 1 92 ? 11.546 -1.825 -7.608 1.00 88.69 92 ALA A N 1
ATOM 660 C CA . ALA A 1 92 ? 11.086 -2.499 -8.822 1.00 88.69 92 ALA A CA 1
ATOM 661 C C . ALA A 1 92 ? 11.709 -1.931 -10.108 1.00 88.69 92 ALA A C 1
ATOM 663 O O . ALA A 1 92 ? 11.995 -2.701 -11.018 1.00 88.69 92 ALA A O 1
ATOM 664 N N . TRP A 1 93 ? 12.012 -0.628 -10.164 1.00 90.50 93 TRP A N 1
ATOM 665 C CA . TRP A 1 93 ? 12.733 -0.019 -11.293 1.00 90.50 93 TRP A CA 1
ATOM 666 C C . TRP A 1 93 ? 14.059 -0.719 -11.630 1.00 90.50 93 TRP A C 1
ATOM 668 O O . TRP A 1 93 ? 14.432 -0.796 -12.795 1.00 90.50 93 TRP A O 1
ATOM 678 N N . PHE A 1 94 ? 14.792 -1.210 -10.627 1.00 88.62 94 PHE A N 1
ATOM 679 C CA . PHE A 1 94 ? 16.108 -1.831 -10.823 1.00 88.62 94 PHE A CA 1
ATOM 680 C C . PHE A 1 94 ? 16.044 -3.332 -11.127 1.00 88.62 94 PHE A C 1
ATOM 682 O O . PHE A 1 94 ? 17.072 -3.926 -11.448 1.00 88.62 94 PHE A O 1
ATOM 689 N N . TRP A 1 95 ? 14.859 -3.935 -11.019 1.00 74.81 95 TRP A N 1
ATOM 690 C CA . TRP A 1 95 ? 14.615 -5.355 -11.291 1.00 74.81 95 TRP A CA 1
ATOM 691 C C . TRP A 1 95 ? 13.729 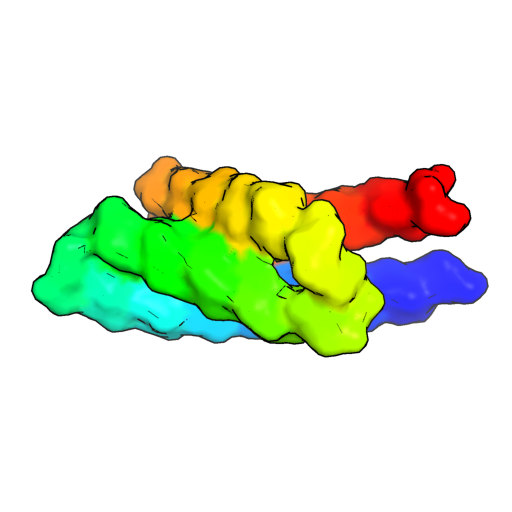-5.581 -12.525 1.00 74.81 95 TRP A C 1
ATOM 693 O O . TRP A 1 95 ? 13.450 -6.734 -12.855 1.00 74.81 95 TRP A O 1
ATOM 703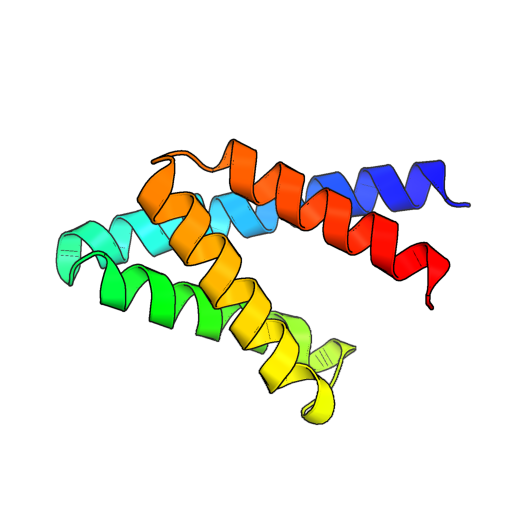 N N . ALA A 1 96 ? 13.273 -4.499 -13.165 1.00 64.88 96 ALA A N 1
ATOM 704 C CA . ALA A 1 96 ? 12.402 -4.492 -14.339 1.00 64.88 96 ALA A CA 1
ATOM 705 C C . ALA A 1 96 ? 13.177 -4.437 -15.663 1.00 64.88 96 ALA A C 1
ATOM 707 O O . ALA A 1 96 ? 14.287 -3.856 -15.694 1.00 64.88 96 ALA A O 1
#

pLDDT: mean 97.0, std 4.65, range [64.88, 98.88]

Solvent-accessible surface area (backbone atoms only — not comparable to full-atom values): 4897 Å² total; per-residue (Å²): 117,62,70,70,50,50,54,50,47,38,51,49,30,38,52,50,27,42,48,36,58,43,50,51,21,51,52,32,32,71,77,66,30,62,69,49,16,22,53,52,38,6,51,52,50,19,58,75,43,32,90,80,60,35,80,87,39,35,68,56,38,30,50,54,22,38,50,42,32,49,49,27,69,75,66,76,41,45,65,67,38,21,51,53,46,28,52,50,53,59,51,46,65,79,76,105

Sequence (96 aa):
AFLPWAAIAALVATLEETSIRGVLYRHWAGEAGTLVAIIVGAAVFALIHLPRYGLGAMPLDAAVGLALGGLRALTGRVLPCAVAHTVADWGAWFWA